Protein AF-A0A954GFJ7-F1 (afdb_monomer_lite)

pLDDT: mean 75.76, std 15.06, range [42.12, 97.56]

Sequence (151 aa):
MTNFLDDDYDPGSGPQPGGSNKALMIGVFAGVGLLVCLLCCGGGIAFFYFGTSVLAEEIRNELKVNPVVQEKVGNIKELEIDWIKSGAADGEDDFVLRIFGDKASGYVTVESITDIDGNEEVVSGTLELDSGETFDLFPEEDSSELPVEPE

Structure (mmCIF, N/CA/C/O backbone):
data_AF-A0A954GFJ7-F1
#
_entry.id   AF-A0A954GFJ7-F1
#
loop_
_atom_site.group_PDB
_atom_site.id
_atom_site.type_symbol
_atom_site.label_atom_id
_atom_site.label_alt_id
_atom_site.label_comp_id
_atom_site.label_asym_id
_atom_site.label_entity_id
_atom_site.label_seq_id
_atom_site.pdbx_PDB_ins_code
_atom_site.Cartn_x
_atom_site.Cartn_y
_atom_site.Cartn_z
_atom_site.occupancy
_atom_site.B_iso_or_equiv
_atom_site.auth_seq_id
_atom_site.auth_comp_id
_atom_site.auth_asym_id
_atom_site.auth_atom_id
_atom_site.pdbx_PDB_model_num
ATOM 1 N N . MET A 1 1 ? 85.014 -30.160 -55.712 1.00 42.12 1 MET A N 1
ATOM 2 C CA . MET A 1 1 ? 84.600 -28.955 -54.965 1.00 42.12 1 MET A CA 1
ATOM 3 C C . MET A 1 1 ? 83.161 -28.681 -55.371 1.00 42.12 1 MET A C 1
ATOM 5 O O . MET A 1 1 ? 82.949 -28.194 -56.466 1.00 42.12 1 MET A O 1
ATOM 9 N N . THR A 1 2 ? 82.223 -29.458 -54.823 1.00 50.44 2 THR A N 1
ATOM 10 C CA . THR A 1 2 ? 81.435 -29.175 -53.599 1.00 50.44 2 THR A CA 1
ATOM 11 C C . THR A 1 2 ? 80.482 -28.008 -53.794 1.00 50.44 2 THR A C 1
ATOM 13 O O . THR A 1 2 ? 80.952 -26.891 -53.971 1.00 50.44 2 THR A O 1
ATOM 16 N N . ASN A 1 3 ? 79.190 -28.348 -53.791 1.00 44.47 3 ASN A N 1
ATOM 17 C CA . ASN A 1 3 ? 78.020 -27.676 -53.201 1.00 44.47 3 ASN A CA 1
ATOM 18 C C . ASN A 1 3 ? 76.819 -28.486 -53.752 1.00 44.47 3 ASN A C 1
ATOM 20 O O . ASN A 1 3 ? 76.526 -28.346 -54.933 1.00 44.47 3 ASN A O 1
ATOM 24 N N . PHE A 1 4 ? 76.186 -29.495 -53.137 1.00 56.00 4 PHE A N 1
ATOM 25 C CA . PHE A 1 4 ? 75.826 -29.847 -51.752 1.00 56.00 4 PHE A CA 1
ATOM 26 C C . PHE A 1 4 ? 75.260 -28.686 -50.936 1.00 56.00 4 PHE A C 1
ATOM 28 O O . PHE A 1 4 ? 75.933 -27.666 -50.811 1.00 56.00 4 PHE A O 1
ATOM 35 N N . LEU A 1 5 ? 74.083 -28.940 -50.348 1.00 54.59 5 LEU A N 1
ATOM 36 C CA . LEU A 1 5 ? 73.139 -28.055 -49.650 1.00 54.59 5 LEU A CA 1
ATOM 37 C C . LEU A 1 5 ? 72.122 -27.430 -50.626 1.00 54.59 5 LEU A C 1
ATOM 39 O O . LEU A 1 5 ? 72.481 -26.58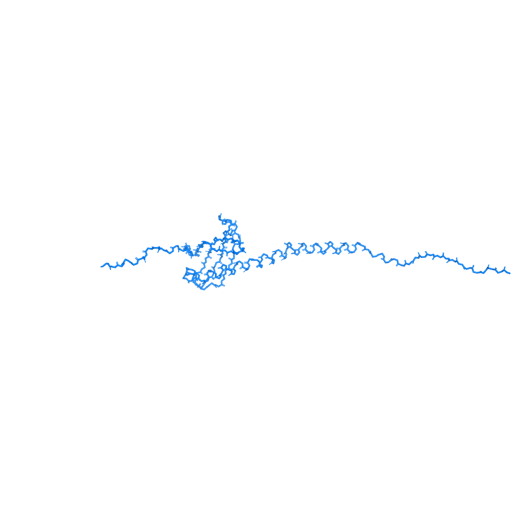9 -51.444 1.00 54.59 5 LEU A O 1
ATOM 43 N N . ASP A 1 6 ? 70.911 -27.980 -50.768 1.00 56.25 6 ASP A N 1
ATOM 44 C CA . ASP A 1 6 ? 69.813 -27.995 -49.777 1.00 56.25 6 ASP A CA 1
ATOM 45 C C . ASP A 1 6 ? 69.593 -26.604 -49.180 1.00 56.25 6 ASP A C 1
ATOM 47 O O . ASP A 1 6 ? 70.332 -26.211 -48.286 1.00 56.25 6 ASP A O 1
ATOM 51 N N . ASP A 1 7 ? 68.584 -25.881 -49.671 1.00 56.50 7 ASP A N 1
ATOM 52 C CA . ASP A 1 7 ? 67.837 -24.912 -48.861 1.00 56.50 7 ASP A CA 1
ATOM 53 C C . ASP A 1 7 ? 66.538 -24.528 -49.593 1.00 56.50 7 ASP A C 1
ATOM 55 O O . ASP A 1 7 ? 66.409 -23.471 -50.215 1.00 56.50 7 ASP A O 1
ATOM 59 N N . ASP A 1 8 ? 65.555 -25.433 -49.543 1.00 55.50 8 ASP A N 1
ATOM 60 C CA . ASP A 1 8 ? 64.143 -25.065 -49.661 1.00 55.50 8 ASP A CA 1
ATOM 61 C C . ASP A 1 8 ? 63.767 -24.246 -48.413 1.00 55.50 8 ASP A C 1
ATOM 63 O O . ASP A 1 8 ? 63.164 -24.736 -47.457 1.00 55.50 8 ASP A O 1
ATOM 67 N N . TYR A 1 9 ? 64.183 -22.981 -48.397 1.00 53.22 9 TYR A N 1
ATOM 68 C CA . TYR A 1 9 ? 63.762 -22.015 -47.395 1.00 53.22 9 TYR A CA 1
ATOM 69 C C . TYR A 1 9 ? 62.358 -21.517 -47.761 1.00 53.22 9 TYR A C 1
ATOM 71 O O . TYR A 1 9 ? 62.202 -20.589 -48.555 1.00 53.22 9 TYR A O 1
ATOM 79 N N . ASP A 1 10 ? 61.335 -22.160 -47.190 1.00 54.94 10 ASP A N 1
ATOM 80 C CA . ASP A 1 10 ? 59.951 -21.672 -47.131 1.00 54.94 10 ASP A CA 1
ATOM 81 C C . ASP A 1 10 ? 59.735 -20.919 -45.803 1.00 54.94 10 ASP A C 1
ATOM 83 O O . ASP A 1 10 ? 59.507 -21.541 -44.755 1.00 54.94 10 ASP A O 1
ATOM 87 N N . PRO A 1 11 ? 59.850 -19.576 -45.778 1.00 49.03 11 PRO A N 1
ATOM 88 C CA . PRO A 1 11 ? 59.585 -18.808 -44.580 1.00 49.03 11 PRO A CA 1
ATOM 89 C C . PRO A 1 11 ? 58.080 -18.637 -44.387 1.00 49.03 11 PRO A C 1
ATOM 91 O O . PRO A 1 11 ? 57.489 -17.618 -44.735 1.00 49.03 11 PRO A O 1
ATOM 94 N N . GLY A 1 12 ? 57.499 -19.591 -43.673 1.00 52.19 12 GLY A N 1
ATOM 95 C CA . GLY A 1 12 ? 56.445 -19.274 -42.725 1.00 52.19 12 GLY A CA 1
ATOM 96 C C . GLY A 1 12 ? 55.026 -19.506 -43.220 1.00 52.19 12 GLY A C 1
ATOM 97 O O . GLY A 1 12 ? 54.356 -18.625 -43.751 1.00 52.19 12 GLY A O 1
ATOM 98 N N . SER A 1 13 ? 54.482 -20.636 -42.789 1.00 52.75 13 SER A N 1
ATOM 99 C CA . SER A 1 13 ? 53.073 -20.725 -42.422 1.00 52.75 13 SER A CA 1
ATOM 100 C C . SER A 1 13 ? 52.961 -21.263 -40.996 1.00 52.75 13 SER A C 1
ATOM 102 O O . SER A 1 13 ? 52.616 -22.413 -40.740 1.00 52.75 13 SER A O 1
ATOM 104 N N . GLY A 1 14 ? 53.281 -20.405 -40.023 1.00 50.12 14 GLY A N 1
ATOM 105 C CA . GLY A 1 14 ? 52.838 -20.642 -38.651 1.00 50.12 14 GLY A CA 1
ATOM 106 C C . GLY A 1 14 ? 51.303 -20.703 -38.624 1.00 50.12 14 GLY A C 1
ATOM 107 O O . GLY A 1 14 ? 50.662 -19.918 -39.330 1.00 50.12 14 GLY A O 1
ATOM 108 N N . PRO A 1 15 ? 50.684 -21.606 -37.845 1.00 47.75 15 PRO A N 1
ATOM 109 C CA . PRO A 1 15 ? 49.236 -21.643 -37.731 1.00 47.75 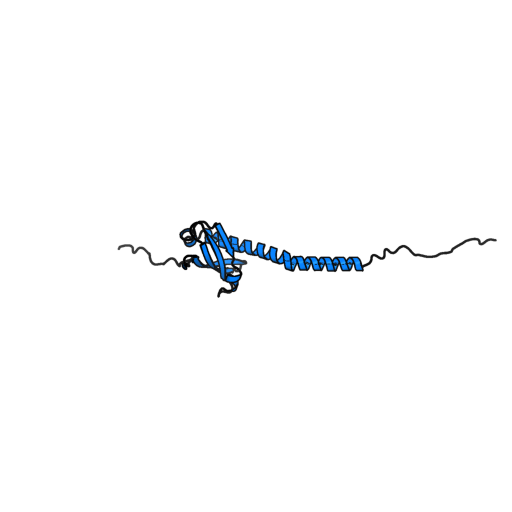15 PRO A CA 1
ATOM 110 C C . PRO A 1 15 ? 48.776 -20.351 -37.055 1.00 47.75 15 PRO A C 1
ATOM 112 O O . PRO A 1 15 ? 48.936 -20.178 -35.850 1.00 47.75 15 PRO A O 1
ATOM 115 N N . GLN A 1 16 ? 48.212 -19.421 -37.824 1.00 54.88 16 GLN A N 1
ATOM 116 C CA . GLN A 1 16 ? 47.405 -18.357 -37.241 1.00 54.88 16 GLN A CA 1
ATOM 117 C C . GLN A 1 16 ? 46.085 -19.004 -36.811 1.00 54.88 16 GLN A C 1
ATOM 119 O O . GLN A 1 16 ? 45.356 -19.498 -37.678 1.00 54.88 16 GLN A O 1
ATOM 124 N N . PRO A 1 17 ? 45.745 -19.049 -35.507 1.00 47.66 17 PRO A N 1
ATOM 125 C CA . PRO A 1 17 ? 44.421 -19.468 -35.096 1.00 47.66 17 PRO A CA 1
ATOM 126 C C . PRO A 1 17 ? 43.459 -18.365 -35.536 1.00 47.66 17 PRO A C 1
ATOM 128 O O . PRO A 1 17 ? 43.261 -17.367 -34.848 1.00 47.66 17 PRO A O 1
ATOM 131 N N . GLY A 1 18 ? 42.892 -18.526 -36.731 1.00 51.88 18 GLY A N 1
ATOM 132 C CA . GLY A 1 18 ? 41.800 -17.709 -37.240 1.00 51.88 18 GLY A CA 1
ATOM 133 C C . GLY A 1 18 ? 40.541 -17.992 -36.432 1.00 51.88 18 GLY A C 1
ATOM 134 O O . GLY A 1 18 ? 39.636 -18.682 -36.897 1.00 51.88 18 GLY A O 1
ATOM 135 N N . GLY A 1 19 ? 40.506 -17.505 -35.191 1.00 52.72 19 GLY A N 1
ATOM 136 C CA . GLY A 1 19 ? 39.323 -17.522 -34.349 1.00 52.72 19 GLY A CA 1
ATOM 137 C C . GLY A 1 19 ? 38.230 -16.729 -35.046 1.00 52.72 19 GLY A C 1
ATOM 138 O O . GLY A 1 19 ? 38.346 -15.524 -35.244 1.00 52.72 19 GLY A O 1
ATOM 139 N N . SER A 1 20 ? 37.188 -17.430 -35.483 1.00 59.81 20 SER A N 1
ATOM 140 C CA . SER A 1 20 ? 36.057 -16.848 -36.192 1.00 59.81 20 SER A CA 1
ATOM 141 C C . SER A 1 20 ? 35.378 -15.789 -35.321 1.00 59.81 20 SER A C 1
ATOM 143 O O . SER A 1 20 ? 34.576 -16.108 -34.443 1.00 59.81 20 SER A O 1
ATOM 145 N N . ASN A 1 21 ? 35.646 -14.514 -35.616 1.00 62.41 21 ASN A N 1
ATOM 146 C CA . ASN A 1 21 ? 34.991 -13.352 -35.001 1.00 62.41 21 ASN A CA 1
ATOM 147 C C . ASN A 1 21 ? 33.454 -13.419 -35.096 1.00 62.41 21 ASN A C 1
ATOM 149 O O . ASN A 1 21 ? 32.756 -12.719 -34.372 1.00 62.41 21 ASN A O 1
ATOM 153 N N . LYS A 1 22 ? 32.906 -14.288 -35.959 1.00 59.44 22 LYS A N 1
ATOM 154 C CA . LYS A 1 22 ? 31.466 -14.541 -36.084 1.00 59.44 22 LYS A CA 1
ATOM 155 C C . LYS A 1 22 ? 30.887 -15.242 -34.852 1.00 59.44 22 LYS A C 1
ATOM 157 O O . LYS A 1 22 ? 29.775 -14.916 -34.463 1.00 59.44 22 LYS A O 1
ATOM 162 N N . ALA A 1 23 ? 31.629 -16.148 -34.212 1.00 62.84 23 ALA A N 1
ATOM 163 C CA . ALA A 1 23 ? 31.178 -16.817 -32.987 1.00 62.84 23 ALA A CA 1
ATOM 164 C C . ALA A 1 23 ? 31.163 -15.854 -31.789 1.00 62.84 23 ALA A C 1
ATOM 166 O O . ALA A 1 23 ? 30.215 -15.857 -31.008 1.00 62.84 23 ALA A O 1
ATOM 167 N N . LEU A 1 24 ? 32.168 -14.974 -31.705 1.00 67.50 24 LEU A N 1
ATOM 168 C CA . LEU A 1 24 ? 32.218 -13.899 -30.713 1.00 67.50 24 LEU A CA 1
ATOM 169 C C . LEU A 1 24 ? 31.053 -12.915 -30.912 1.00 67.50 24 LEU A C 1
ATOM 171 O O . LEU A 1 24 ? 30.346 -12.603 -29.962 1.00 67.50 24 LEU A O 1
ATOM 175 N N . MET A 1 25 ? 30.800 -12.482 -32.152 1.00 63.84 25 MET A N 1
ATOM 176 C CA . MET A 1 25 ? 29.698 -11.565 -32.468 1.00 63.84 25 MET A CA 1
ATOM 177 C C . MET A 1 25 ? 28.320 -12.187 -32.193 1.00 63.84 25 MET A C 1
ATOM 179 O O . MET A 1 25 ? 27.473 -11.524 -31.605 1.00 63.84 25 MET A O 1
ATOM 183 N N . ILE A 1 26 ? 28.092 -13.461 -32.540 1.00 73.69 26 ILE A N 1
ATOM 184 C CA . ILE A 1 26 ? 26.838 -14.167 -32.212 1.00 73.69 26 ILE A CA 1
ATOM 185 C C . ILE A 1 26 ? 26.654 -14.270 -30.693 1.00 73.69 26 ILE A C 1
ATOM 187 O O . ILE A 1 26 ? 25.554 -14.030 -30.202 1.00 73.69 26 ILE A O 1
ATOM 191 N N . GLY A 1 27 ? 27.724 -14.558 -29.945 1.00 74.56 27 GLY A N 1
ATOM 192 C CA . GLY A 1 27 ? 27.696 -14.561 -28.482 1.00 74.56 27 GLY A CA 1
ATOM 193 C C . GLY A 1 27 ? 27.343 -13.194 -27.890 1.00 74.56 27 GLY A C 1
ATOM 194 O O . GLY A 1 27 ? 26.557 -13.126 -26.950 1.00 74.56 27 GLY A O 1
ATOM 195 N N . VAL A 1 28 ? 27.850 -12.103 -28.473 1.00 77.62 28 VAL A N 1
ATOM 196 C CA . VAL A 1 28 ? 27.529 -10.733 -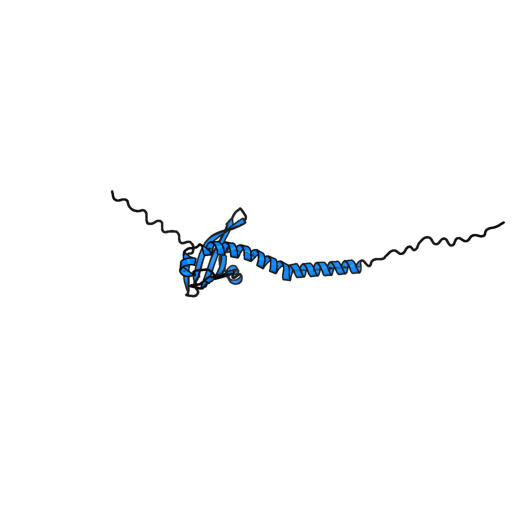28.040 1.00 77.62 28 VAL A CA 1
ATOM 197 C C . VAL A 1 28 ? 26.079 -10.369 -28.359 1.00 77.62 28 VAL A C 1
ATOM 199 O O . VAL A 1 28 ? 25.388 -9.879 -27.476 1.00 77.62 28 VAL A O 1
ATOM 202 N N . PHE A 1 29 ? 25.567 -10.645 -29.563 1.00 75.00 29 PHE A N 1
ATOM 203 C CA . PHE A 1 29 ? 24.165 -10.348 -29.893 1.00 75.00 29 PHE A CA 1
ATOM 204 C C . PHE A 1 29 ? 23.175 -11.219 -29.111 1.00 75.00 29 PHE A C 1
ATOM 206 O O . PHE A 1 29 ? 22.141 -10.716 -28.679 1.00 75.00 29 PHE A O 1
ATOM 213 N N . ALA A 1 30 ? 23.496 -12.493 -28.875 1.00 77.25 30 ALA A N 1
ATOM 214 C CA . ALA A 1 30 ? 22.698 -13.359 -28.012 1.00 77.25 30 ALA A CA 1
ATOM 215 C C . ALA A 1 30 ? 22.756 -12.900 -26.546 1.00 77.25 30 ALA A C 1
ATOM 217 O O . ALA A 1 30 ? 21.729 -12.875 -25.876 1.00 77.25 30 ALA A O 1
ATOM 218 N N . GLY A 1 31 ? 23.929 -12.481 -26.063 1.00 77.56 31 GLY A N 1
ATOM 219 C CA . GLY A 1 31 ? 24.111 -11.952 -24.713 1.00 77.56 31 GLY A CA 1
ATOM 220 C C . GLY A 1 31 ? 23.386 -10.625 -24.494 1.00 77.56 31 GLY A C 1
ATOM 221 O O . GLY A 1 31 ? 22.679 -10.478 -23.505 1.00 77.56 31 GLY A O 1
ATOM 222 N N . VAL A 1 32 ? 23.489 -9.683 -25.434 1.00 79.31 32 VAL A N 1
ATOM 223 C CA . VAL A 1 32 ? 22.775 -8.397 -25.387 1.00 79.31 32 VAL A CA 1
ATOM 224 C C . VAL A 1 32 ? 21.273 -8.606 -25.565 1.00 79.31 32 VAL A C 1
ATOM 226 O O . VAL A 1 32 ? 20.496 -8.007 -24.834 1.00 79.31 32 VAL A O 1
ATOM 229 N N . GLY A 1 33 ? 20.844 -9.491 -26.467 1.00 77.56 33 GLY A N 1
ATOM 230 C CA . GLY A 1 33 ? 19.432 -9.841 -26.631 1.00 77.56 33 GLY A CA 1
ATOM 231 C C . GLY A 1 33 ? 18.838 -10.478 -25.374 1.00 77.56 33 GLY A C 1
ATOM 232 O O . GLY A 1 33 ? 17.745 -10.102 -24.957 1.00 77.56 33 GLY A O 1
ATOM 233 N N . LEU A 1 34 ? 19.583 -11.375 -24.719 1.00 74.00 34 LEU A N 1
ATOM 234 C CA . LEU A 1 34 ? 19.209 -11.958 -23.431 1.00 74.00 34 LEU A CA 1
ATOM 235 C C . LEU A 1 34 ? 19.177 -10.897 -22.328 1.00 74.00 34 LEU A C 1
ATOM 237 O O . LEU A 1 34 ? 18.246 -10.900 -21.535 1.00 74.00 34 LEU A O 1
ATOM 241 N N . LEU A 1 35 ? 20.147 -9.980 -22.292 1.00 72.44 35 LEU A N 1
ATOM 242 C CA . LEU A 1 35 ? 20.200 -8.891 -21.317 1.00 72.44 35 LEU A CA 1
ATOM 243 C C . LEU A 1 35 ? 19.036 -7.909 -21.502 1.00 72.44 35 LEU A C 1
ATOM 245 O O . LEU A 1 35 ? 18.451 -7.488 -20.516 1.00 72.44 35 LEU A O 1
ATOM 249 N N . VAL A 1 36 ? 18.659 -7.586 -22.743 1.00 74.38 36 VAL A N 1
ATOM 250 C CA . VAL A 1 36 ? 17.504 -6.731 -23.061 1.00 74.38 36 VAL A CA 1
ATOM 251 C C . VAL A 1 36 ? 16.191 -7.452 -22.764 1.00 74.38 36 VAL A C 1
ATOM 253 O O . VAL A 1 36 ? 15.297 -6.838 -22.197 1.00 74.38 36 VAL A O 1
ATOM 256 N N . CYS A 1 37 ? 16.066 -8.749 -23.063 1.00 74.75 37 CYS A N 1
ATOM 257 C CA . CYS A 1 37 ? 14.910 -9.548 -22.642 1.00 74.75 37 CYS A CA 1
ATOM 258 C C . CYS A 1 37 ? 14.817 -9.656 -21.119 1.00 74.75 37 CYS A C 1
ATOM 260 O O . CYS A 1 37 ? 13.731 -9.523 -20.570 1.00 74.75 37 CYS A O 1
ATOM 262 N N . LEU A 1 38 ? 15.939 -9.851 -20.423 1.00 71.56 38 LEU A N 1
ATOM 263 C CA . LEU A 1 38 ? 15.971 -9.801 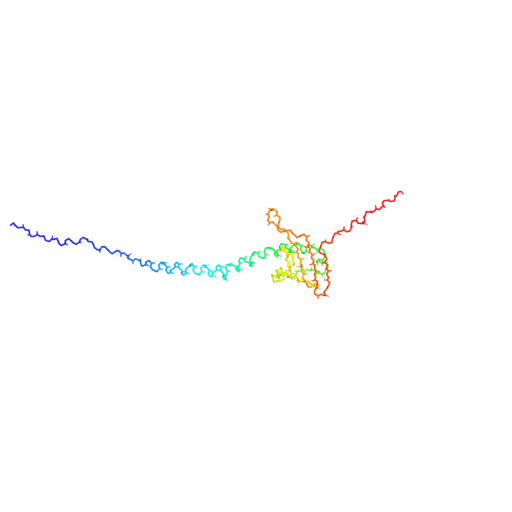-18.968 1.00 71.56 38 LEU A CA 1
ATOM 264 C C . LEU A 1 38 ? 15.542 -8.417 -18.509 1.00 71.56 38 LEU A C 1
ATOM 266 O O . LEU A 1 38 ? 14.568 -8.338 -17.793 1.00 71.56 38 LEU A O 1
ATOM 270 N N . LEU A 1 39 ? 16.145 -7.326 -18.968 1.00 72.88 39 LEU A N 1
ATOM 271 C CA . LEU A 1 39 ? 15.788 -5.975 -18.533 1.00 72.88 39 LEU A CA 1
ATOM 272 C C . LEU A 1 39 ? 14.321 -5.612 -18.836 1.00 72.88 39 LEU A C 1
ATOM 274 O O . LEU A 1 39 ? 13.656 -5.022 -17.993 1.00 72.88 39 LEU A O 1
ATOM 278 N N . CYS A 1 40 ? 13.797 -6.007 -19.996 1.00 72.31 40 CYS A N 1
ATOM 279 C CA . CYS A 1 40 ? 12.448 -5.669 -20.448 1.00 72.31 40 CYS A CA 1
ATOM 280 C C . CYS A 1 40 ? 11.362 -6.594 -19.873 1.00 72.31 40 CYS A C 1
ATOM 282 O O . CYS A 1 40 ? 10.243 -6.145 -19.651 1.00 72.31 40 CYS A O 1
ATOM 284 N N . CYS A 1 41 ? 11.671 -7.866 -19.600 1.00 74.75 41 CYS A N 1
ATOM 285 C CA . CYS A 1 41 ? 10.670 -8.861 -19.202 1.00 74.75 41 CYS A CA 1
ATOM 286 C C . CYS A 1 41 ? 10.884 -9.460 -17.803 1.00 74.75 41 CYS A C 1
ATOM 288 O O . CYS A 1 41 ? 10.006 -10.166 -17.324 1.00 74.75 41 CYS A O 1
ATOM 290 N N . GLY A 1 42 ? 12.015 -9.215 -17.136 1.00 65.69 42 GLY A N 1
ATOM 291 C CA . GLY A 1 42 ? 12.310 -9.782 -15.810 1.00 65.69 42 GLY A CA 1
ATOM 292 C C . GLY A 1 42 ? 12.922 -8.791 -14.819 1.00 65.69 42 GLY A C 1
ATOM 293 O O . GLY A 1 42 ? 12.469 -8.686 -13.689 1.00 65.69 42 GLY A O 1
ATOM 294 N N . GLY A 1 43 ? 13.917 -8.027 -15.250 1.00 66.44 43 GLY A N 1
ATOM 295 C CA . GLY A 1 43 ? 14.609 -6.984 -14.512 1.00 66.44 43 GLY A CA 1
ATOM 296 C C . GLY A 1 43 ? 13.705 -5.797 -14.227 1.00 66.44 43 GLY A C 1
ATOM 297 O O . GLY A 1 43 ? 13.614 -5.417 -13.073 1.00 66.44 43 GLY A O 1
ATOM 298 N N . GLY A 1 44 ? 12.981 -5.271 -15.222 1.00 66.25 44 GLY A N 1
ATOM 299 C CA . GLY A 1 44 ? 12.017 -4.185 -15.014 1.00 66.25 44 GLY A CA 1
ATOM 300 C C . GLY A 1 44 ? 10.881 -4.582 -14.074 1.00 66.25 44 GLY A C 1
ATOM 301 O O . GLY A 1 44 ? 10.533 -3.819 -13.184 1.00 66.25 44 GLY A O 1
ATOM 302 N N . ILE A 1 45 ? 10.377 -5.815 -14.199 1.00 65.50 45 ILE A N 1
ATOM 303 C CA . ILE A 1 45 ? 9.359 -6.362 -13.295 1.00 65.50 45 ILE A CA 1
ATOM 304 C C . ILE A 1 45 ? 9.930 -6.489 -11.878 1.00 65.50 45 ILE A C 1
ATOM 306 O O . ILE A 1 45 ? 9.349 -5.955 -10.946 1.00 65.50 45 ILE A O 1
ATOM 310 N N . ALA A 1 46 ? 11.093 -7.119 -11.698 1.00 62.66 46 ALA A N 1
ATOM 311 C CA . ALA A 1 46 ? 11.712 -7.255 -10.381 1.00 62.66 46 ALA A CA 1
ATOM 312 C C . ALA A 1 46 ? 12.048 -5.898 -9.737 1.00 62.66 46 ALA A C 1
ATOM 314 O O . ALA A 1 46 ? 11.838 -5.736 -8.541 1.00 62.66 46 ALA A O 1
ATOM 315 N N . PHE A 1 47 ? 12.519 -4.917 -10.516 1.00 63.56 47 PHE A N 1
ATOM 316 C CA . PHE A 1 47 ? 12.774 -3.558 -10.030 1.00 63.56 47 PHE A CA 1
ATOM 317 C C . PHE A 1 47 ? 11.485 -2.849 -9.625 1.00 63.56 47 PHE A C 1
ATOM 319 O O . PHE A 1 47 ? 11.465 -2.177 -8.602 1.00 63.56 47 PHE A O 1
ATOM 326 N N . PHE A 1 48 ? 10.411 -3.027 -10.395 1.00 63.75 48 PHE A N 1
ATOM 327 C CA . PHE A 1 48 ? 9.104 -2.470 -10.076 1.00 63.75 48 PHE A CA 1
ATOM 328 C C . PHE A 1 48 ? 8.535 -3.114 -8.807 1.00 63.75 48 PHE A C 1
ATOM 330 O O . PHE A 1 48 ? 8.192 -2.411 -7.869 1.00 63.75 48 PHE A O 1
ATOM 337 N N . TYR A 1 49 ? 8.538 -4.444 -8.693 1.00 64.00 49 TYR A N 1
ATOM 338 C CA . TYR A 1 49 ? 8.112 -5.137 -7.469 1.00 64.00 49 TYR A CA 1
ATOM 339 C C . TYR A 1 49 ? 8.968 -4.770 -6.247 1.00 64.00 49 TYR A C 1
ATOM 341 O O . TYR A 1 49 ? 8.437 -4.642 -5.149 1.00 64.00 49 TYR A O 1
ATOM 349 N N . PHE A 1 50 ? 10.278 -4.572 -6.419 1.00 64.50 50 PHE A N 1
ATOM 350 C CA . PHE A 1 50 ? 11.154 -4.180 -5.315 1.00 64.50 50 PHE A CA 1
ATOM 351 C C . PHE A 1 50 ? 10.959 -2.711 -4.914 1.00 64.50 50 PHE A C 1
ATOM 353 O O . PHE A 1 50 ? 10.815 -2.420 -3.732 1.00 64.50 50 PHE A O 1
ATOM 360 N N . GLY A 1 51 ? 10.887 -1.789 -5.877 1.00 62.12 51 GLY A N 1
ATOM 361 C CA . GLY A 1 51 ? 10.667 -0.364 -5.605 1.00 62.12 51 GLY A CA 1
ATOM 362 C C . GLY A 1 51 ? 9.318 -0.105 -4.937 1.00 62.12 51 GLY A C 1
ATOM 363 O O . GLY A 1 51 ? 9.235 0.610 -3.947 1.00 62.12 51 GLY A O 1
ATOM 364 N N . THR A 1 52 ? 8.276 -0.785 -5.409 1.00 64.94 52 THR A N 1
ATOM 365 C CA . THR A 1 52 ? 6.919 -0.655 -4.862 1.00 64.94 52 THR A CA 1
ATOM 366 C C . THR A 1 52 ? 6.765 -1.248 -3.465 1.00 64.94 52 THR A C 1
ATOM 368 O O . THR A 1 52 ? 5.956 -0.757 -2.683 1.00 64.94 52 THR A O 1
ATOM 371 N N . SER A 1 53 ? 7.554 -2.270 -3.116 1.00 66.75 53 SER A N 1
ATOM 372 C CA . SER A 1 53 ? 7.538 -2.833 -1.762 1.00 66.75 53 SER A CA 1
ATOM 373 C C . SER A 1 53 ? 8.071 -1.876 -0.694 1.00 66.75 53 SER A C 1
ATOM 375 O O . SER A 1 53 ? 7.614 -1.952 0.441 1.00 66.75 53 SER A O 1
ATOM 377 N N . VAL A 1 54 ? 8.973 -0.956 -1.057 1.00 69.94 54 VAL A N 1
ATOM 378 C CA . VAL A 1 54 ? 9.515 0.050 -0.128 1.00 69.94 54 VAL A CA 1
ATOM 379 C C . VAL A 1 54 ? 8.450 1.101 0.197 1.00 69.94 54 VAL A C 1
ATOM 381 O O . VAL A 1 54 ? 8.109 1.276 1.363 1.00 69.94 54 VAL A O 1
ATOM 384 N N . LEU A 1 55 ? 7.831 1.685 -0.833 1.00 70.81 55 LEU A N 1
ATOM 385 C CA . LEU A 1 55 ? 6.738 2.658 -0.706 1.00 70.81 55 LEU A CA 1
ATOM 386 C C . LEU A 1 55 ? 5.538 2.084 0.062 1.00 70.81 55 LEU A C 1
ATOM 388 O O . LEU A 1 55 ? 5.018 2.679 1.005 1.00 70.81 55 LEU A O 1
ATOM 392 N N . ALA A 1 56 ? 5.134 0.856 -0.280 1.00 71.69 56 ALA A N 1
ATOM 393 C CA . ALA A 1 56 ? 4.037 0.181 0.406 1.00 71.69 56 ALA A CA 1
ATOM 394 C C . ALA A 1 56 ? 4.333 -0.079 1.892 1.00 71.69 56 ALA A C 1
ATOM 396 O O . ALA A 1 56 ? 3.400 -0.177 2.689 1.00 71.69 56 ALA A O 1
ATOM 397 N N . GLU A 1 57 ? 5.599 -0.245 2.280 1.00 79.38 57 GLU A N 1
ATOM 398 C CA . GLU A 1 57 ? 5.980 -0.480 3.671 1.00 79.38 57 GLU A CA 1
ATOM 399 C C . GLU A 1 57 ? 5.993 0.812 4.496 1.00 79.38 57 GLU A C 1
ATOM 401 O O . GLU A 1 57 ? 5.539 0.795 5.642 1.00 79.38 57 GLU A O 1
ATOM 406 N N . GLU A 1 58 ? 6.422 1.928 3.909 1.00 77.50 58 GLU A N 1
ATOM 407 C CA . GLU A 1 58 ? 6.369 3.258 4.528 1.00 77.50 58 GLU A CA 1
ATOM 408 C C . GLU A 1 58 ? 4.921 3.677 4.799 1.00 77.50 58 GLU A C 1
ATOM 410 O O . GLU A 1 58 ? 4.541 3.838 5.964 1.00 77.50 58 GLU A O 1
ATOM 415 N N . ILE A 1 59 ? 4.075 3.665 3.762 1.00 81.00 59 ILE A N 1
ATOM 416 C CA . ILE A 1 59 ? 2.637 3.949 3.886 1.00 81.00 59 ILE A CA 1
ATOM 417 C C . ILE A 1 59 ? 1.987 2.992 4.892 1.00 81.00 59 ILE A C 1
ATOM 419 O O . ILE A 1 59 ? 1.198 3.393 5.747 1.00 81.00 59 ILE A O 1
ATOM 423 N N . ARG A 1 60 ? 2.335 1.698 4.862 1.00 83.25 60 ARG A N 1
ATOM 424 C CA . ARG A 1 60 ? 1.814 0.728 5.838 1.00 83.25 60 ARG A CA 1
ATOM 425 C C . ARG A 1 60 ? 2.177 1.103 7.270 1.00 83.25 60 ARG A C 1
ATOM 427 O O . ARG A 1 60 ? 1.356 0.893 8.163 1.00 83.25 60 ARG A O 1
ATOM 434 N N . ASN A 1 61 ? 3.406 1.539 7.523 1.00 85.38 61 ASN A N 1
ATOM 435 C CA . ASN A 1 61 ? 3.853 1.867 8.872 1.00 85.38 61 ASN A CA 1
ATOM 436 C C . ASN A 1 61 ? 3.124 3.094 9.417 1.00 85.38 61 ASN A C 1
ATOM 438 O O . ASN A 1 61 ? 2.728 3.077 10.582 1.00 85.38 61 ASN A O 1
ATOM 442 N N . GLU A 1 62 ? 2.855 4.075 8.563 1.00 84.38 62 GLU A N 1
ATOM 443 C CA . GLU A 1 62 ? 2.040 5.237 8.902 1.00 84.38 62 GLU A CA 1
ATOM 444 C C . GLU A 1 62 ? 0.571 4.858 9.161 1.00 84.38 62 GLU A C 1
ATOM 446 O O . GLU A 1 62 ? 0.021 5.140 10.229 1.00 84.38 62 GLU A O 1
ATOM 451 N N . LEU A 1 63 ? -0.049 4.087 8.261 1.00 86.81 63 LEU A N 1
ATOM 452 C CA . LEU A 1 63 ? -1.437 3.637 8.422 1.00 86.81 63 LEU A CA 1
ATOM 453 C C . LEU A 1 63 ? -1.642 2.739 9.652 1.00 86.81 63 LEU A C 1
ATOM 455 O O . LEU A 1 63 ? -2.707 2.763 10.262 1.00 86.81 63 LEU A O 1
ATOM 459 N N . LYS A 1 64 ? -0.644 1.942 10.056 1.00 87.31 64 LYS A N 1
ATOM 460 C CA . LYS A 1 64 ? -0.735 1.083 11.253 1.00 87.31 64 LYS A CA 1
ATOM 461 C C . LYS A 1 64 ? -0.905 1.876 12.544 1.00 87.31 64 LYS A C 1
ATOM 463 O O . LYS A 1 64 ? -1.529 1.370 13.479 1.00 87.31 64 LYS A O 1
ATOM 468 N N . VAL A 1 65 ? -0.297 3.056 12.636 1.00 88.38 65 VAL A N 1
ATOM 469 C CA . VAL A 1 65 ? -0.365 3.903 13.836 1.00 88.38 65 VAL A CA 1
ATOM 470 C C . VAL A 1 65 ? -1.483 4.938 13.751 1.00 88.38 65 VAL A C 1
ATOM 472 O O . VAL A 1 65 ? -1.810 5.548 14.765 1.00 88.38 65 VAL A O 1
ATOM 475 N N . ASN A 1 66 ? -2.108 5.087 12.581 1.00 89.25 66 ASN A N 1
ATOM 476 C CA . ASN A 1 66 ? -3.221 5.999 12.384 1.00 89.25 66 ASN A CA 1
ATOM 477 C C . ASN A 1 66 ? -4.461 5.562 13.209 1.00 89.25 66 ASN A C 1
ATOM 479 O O . ASN A 1 66 ? -4.916 4.414 13.091 1.00 89.25 66 ASN A O 1
ATOM 483 N N . PRO A 1 67 ? -5.035 6.456 14.037 1.00 90.81 67 PRO A N 1
ATOM 484 C CA . PRO A 1 67 ? -6.139 6.116 14.935 1.00 90.81 67 PRO A CA 1
ATOM 485 C C . PRO A 1 67 ? -7.416 5.713 14.187 1.00 90.81 67 PRO A C 1
ATOM 487 O O . PRO A 1 67 ? -8.096 4.775 14.610 1.00 90.81 67 PRO A O 1
ATOM 490 N N . VAL A 1 68 ? -7.712 6.348 13.049 1.00 93.00 68 VAL A N 1
ATOM 491 C CA . VAL A 1 68 ? -8.894 6.044 12.226 1.00 93.00 68 VAL A CA 1
ATOM 492 C C . VAL A 1 68 ? -8.783 4.635 11.648 1.00 93.00 68 VAL A C 1
ATOM 494 O O . VAL A 1 68 ? -9.729 3.846 11.725 1.00 93.00 68 VAL A O 1
ATOM 497 N N . VAL A 1 69 ? -7.602 4.259 11.153 1.00 92.94 69 VAL A N 1
ATOM 498 C CA . VAL A 1 69 ? -7.353 2.906 10.634 1.00 92.94 69 VAL A CA 1
ATOM 499 C C . VAL A 1 69 ? -7.477 1.859 11.744 1.00 92.94 69 VAL A C 1
ATOM 501 O O . VAL A 1 69 ? -8.168 0.852 11.569 1.00 92.94 69 VAL A O 1
ATOM 504 N N . GLN A 1 70 ? -6.888 2.085 12.921 1.00 94.06 70 GLN A N 1
ATOM 505 C CA . GLN A 1 70 ? -7.017 1.146 14.045 1.00 94.06 70 GLN A CA 1
ATOM 506 C C . GLN A 1 70 ? -8.469 0.981 14.514 1.00 94.06 70 GLN A C 1
ATOM 508 O O . GLN A 1 70 ? -8.912 -0.131 14.851 1.00 94.06 70 GLN A O 1
ATOM 513 N N . GLU A 1 71 ? -9.232 2.073 14.531 1.00 94.56 71 GLU A N 1
ATOM 514 C CA . GLU A 1 71 ? -10.632 2.054 14.929 1.00 94.56 71 GLU A CA 1
ATOM 515 C C . GLU A 1 71 ? -11.479 1.271 13.919 1.00 94.56 71 GLU A C 1
ATOM 517 O O . GLU A 1 71 ? -12.159 0.314 14.314 1.00 94.56 71 GLU A O 1
ATOM 522 N N . LYS A 1 72 ? -11.403 1.639 12.633 1.00 96.19 72 LYS A N 1
ATOM 523 C CA . LYS A 1 72 ? -12.305 1.155 11.577 1.00 96.19 72 LYS A CA 1
ATOM 524 C C . LYS A 1 72 ? -11.858 -0.160 10.944 1.00 96.19 72 LYS A C 1
ATOM 526 O O . LYS A 1 72 ? -12.676 -1.053 10.742 1.00 96.19 72 LYS A O 1
ATOM 531 N N . VAL A 1 73 ? -10.566 -0.312 10.671 1.00 95.69 73 VAL A N 1
ATOM 532 C CA . VAL A 1 73 ? -9.989 -1.463 9.953 1.00 95.69 73 VAL A CA 1
ATOM 533 C C . VAL A 1 73 ? -9.414 -2.501 10.924 1.00 95.69 73 VAL A C 1
ATOM 535 O O . VAL A 1 73 ? -9.545 -3.708 10.702 1.00 95.69 73 VAL A O 1
ATOM 538 N N . GLY A 1 74 ? -8.856 -2.061 12.056 1.00 94.56 74 GLY A N 1
ATOM 539 C CA . GLY A 1 74 ? -8.195 -2.934 13.032 1.00 94.56 74 GLY A CA 1
ATOM 540 C C . GLY A 1 74 ? -6.755 -3.261 12.630 1.00 94.56 74 GLY A C 1
ATOM 541 O O . GLY A 1 74 ? -6.091 -2.442 11.999 1.00 94.56 74 GLY A O 1
ATOM 542 N N . ASN A 1 75 ? -6.249 -4.449 12.989 1.00 93.62 75 ASN A N 1
ATOM 543 C CA . ASN A 1 75 ? -4.902 -4.832 12.559 1.00 93.62 75 ASN A CA 1
ATOM 544 C C . ASN A 1 75 ? -4.895 -5.087 11.050 1.00 93.62 75 ASN A C 1
ATOM 546 O O . ASN A 1 75 ? -5.683 -5.893 10.550 1.00 93.62 75 ASN A O 1
ATOM 550 N N . ILE A 1 76 ? -3.977 -4.430 10.346 1.00 93.44 76 ILE A N 1
ATOM 551 C CA . ILE A 1 76 ? -3.783 -4.605 8.907 1.00 93.44 76 ILE A CA 1
ATOM 552 C C . ILE A 1 76 ? -3.130 -5.967 8.653 1.00 93.44 76 ILE A C 1
ATOM 554 O O . ILE A 1 76 ? -1.997 -6.204 9.077 1.00 93.44 76 ILE A O 1
ATOM 558 N N . LYS A 1 77 ? -3.824 -6.848 7.930 1.00 92.75 77 LYS A N 1
ATOM 559 C CA . LYS A 1 77 ? -3.297 -8.143 7.468 1.00 92.75 77 LYS A CA 1
ATOM 560 C C . LYS A 1 77 ? -2.533 -7.993 6.169 1.00 92.75 77 LYS A C 1
ATOM 562 O O . LYS A 1 77 ? -1.442 -8.530 6.020 1.00 92.75 77 LYS A O 1
ATOM 567 N N . GLU A 1 78 ? -3.107 -7.232 5.251 1.00 90.44 78 GLU A N 1
ATOM 568 C CA . GLU A 1 78 ? -2.624 -7.090 3.889 1.00 90.44 78 GLU A CA 1
ATOM 569 C C . GLU A 1 78 ? -2.896 -5.666 3.402 1.00 90.44 78 GLU A C 1
ATOM 571 O O . GLU A 1 78 ? -3.853 -5.016 3.826 1.00 90.44 78 GLU A O 1
ATOM 576 N N . LEU A 1 79 ? -1.972 -5.166 2.589 1.00 89.31 79 LEU A N 1
ATOM 577 C CA . LEU A 1 79 ? -2.007 -3.831 2.006 1.00 89.31 79 LEU A CA 1
ATOM 578 C C . LEU A 1 79 ? -1.333 -3.955 0.647 1.00 89.31 79 LEU A C 1
ATOM 580 O O . LEU A 1 79 ? -0.185 -4.403 0.583 1.00 89.31 79 LEU A O 1
ATOM 584 N N . GLU A 1 80 ? -2.061 -3.601 -0.400 1.00 88.50 80 GLU A N 1
ATOM 585 C CA . GLU A 1 80 ? -1.635 -3.754 -1.786 1.00 88.50 80 GLU A CA 1
ATOM 586 C C . GLU A 1 80 ? -1.892 -2.455 -2.534 1.00 88.50 80 GLU A C 1
ATOM 588 O O . GLU A 1 80 ? -2.975 -1.888 -2.427 1.00 88.50 80 GLU A O 1
ATOM 593 N N . ILE A 1 81 ? -0.923 -1.987 -3.314 1.00 86.50 81 ILE A N 1
ATOM 594 C CA . ILE A 1 81 ? -1.130 -0.817 -4.168 1.00 86.50 81 ILE A CA 1
ATOM 595 C C . ILE A 1 81 ? -1.929 -1.245 -5.400 1.00 86.50 81 ILE A C 1
ATOM 597 O O . ILE A 1 81 ? -1.544 -2.174 -6.115 1.00 86.50 81 ILE A O 1
ATOM 601 N N . ASP A 1 82 ? -3.026 -0.544 -5.666 1.00 89.25 82 ASP A N 1
ATOM 602 C CA . ASP A 1 82 ? -3.836 -0.714 -6.864 1.00 89.25 82 ASP A CA 1
ATOM 603 C C . ASP A 1 82 ? -3.358 0.267 -7.939 1.00 89.25 82 ASP A C 1
ATOM 605 O O . ASP A 1 82 ? -3.908 1.347 -8.116 1.00 89.25 82 ASP A O 1
ATOM 609 N N . TRP A 1 83 ? -2.320 -0.125 -8.682 1.00 83.50 83 TRP A N 1
ATOM 610 C CA . TRP A 1 83 ? -1.705 0.706 -9.729 1.00 83.50 83 TRP A CA 1
ATOM 611 C C . TRP A 1 83 ? -2.681 1.196 -10.797 1.00 83.50 83 TRP A C 1
ATOM 613 O O . TRP A 1 83 ? -2.466 2.248 -11.394 1.00 83.50 83 TRP A O 1
ATOM 623 N N . ILE A 1 84 ? -3.737 0.423 -11.063 1.00 85.88 84 ILE A N 1
ATOM 624 C CA . ILE A 1 84 ? -4.747 0.790 -12.054 1.00 85.88 84 ILE A CA 1
ATOM 625 C C . ILE A 1 84 ? -5.606 1.921 -11.498 1.00 85.88 84 ILE A C 1
ATOM 627 O O . ILE A 1 84 ? -5.876 2.878 -12.220 1.00 85.88 84 ILE A O 1
ATOM 631 N N . LYS A 1 85 ? -6.018 1.827 -10.229 1.00 87.75 85 LYS A N 1
ATOM 632 C CA . LYS A 1 85 ? -6.758 2.902 -9.568 1.00 87.75 85 LYS A CA 1
ATOM 633 C C . LYS A 1 85 ? -5.892 4.124 -9.282 1.00 87.75 85 LYS A C 1
ATOM 635 O O . LYS A 1 85 ? -6.380 5.215 -9.529 1.00 87.75 85 LYS A O 1
ATOM 640 N N . SER A 1 86 ? -4.639 3.964 -8.848 1.00 85.69 86 SER A N 1
ATOM 641 C CA . SER A 1 86 ? -3.714 5.092 -8.654 1.00 85.69 86 SER A CA 1
ATOM 642 C C . SER A 1 86 ? -3.520 5.870 -9.955 1.00 85.69 86 SER A C 1
ATOM 644 O O . SER A 1 86 ? -3.689 7.076 -9.985 1.00 85.69 86 SER A O 1
ATOM 646 N N . GLY A 1 87 ? -3.290 5.182 -11.081 1.00 82.88 87 GLY A N 1
ATOM 647 C CA . GLY A 1 87 ? -3.155 5.846 -12.385 1.00 82.88 87 GLY A CA 1
ATOM 648 C C . GLY A 1 87 ? -4.448 6.458 -12.945 1.00 82.88 87 GLY A C 1
ATOM 649 O O . GLY A 1 87 ? -4.406 7.100 -13.993 1.00 82.88 87 GLY A O 1
ATOM 650 N N . ALA A 1 88 ? -5.591 6.216 -12.299 1.00 86.12 88 ALA A N 1
ATOM 651 C CA . ALA A 1 88 ? -6.886 6.800 -12.634 1.00 86.12 88 ALA A CA 1
ATOM 652 C C . ALA A 1 88 ? -7.377 7.801 -11.574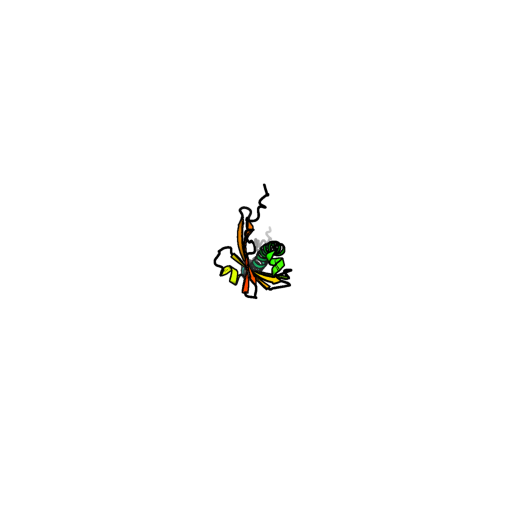 1.00 86.12 88 ALA A C 1
ATOM 654 O O . ALA A 1 88 ? -8.472 8.341 -11.740 1.00 86.12 88 ALA A O 1
ATOM 655 N N . ALA A 1 89 ? -6.613 8.002 -10.497 1.00 83.69 89 ALA A N 1
ATOM 656 C CA . ALA A 1 89 ? -6.886 9.024 -9.504 1.00 83.69 89 ALA A CA 1
ATOM 657 C C . ALA A 1 89 ? -6.662 10.414 -10.115 1.00 83.69 89 ALA A C 1
ATOM 659 O O . ALA A 1 89 ? -5.950 10.567 -11.111 1.00 83.69 89 ALA A O 1
ATOM 660 N N . ASP A 1 90 ? -7.336 11.416 -9.554 1.00 77.69 90 ASP A N 1
ATOM 661 C CA . ASP A 1 90 ? -7.316 12.770 -10.104 1.00 77.69 90 ASP A CA 1
ATOM 662 C C . ASP A 1 90 ? -5.994 13.506 -9.790 1.00 77.69 90 ASP A C 1
ATOM 664 O O . ASP A 1 90 ? -5.609 14.391 -10.559 1.00 77.69 90 ASP A O 1
ATOM 668 N N . GLY A 1 91 ? -5.293 13.150 -8.703 1.00 73.56 91 GLY A N 1
ATOM 669 C CA . GLY A 1 91 ? -3.974 13.682 -8.350 1.00 73.56 91 GLY A CA 1
ATOM 670 C C . GLY A 1 91 ? -2.816 12.922 -9.004 1.00 73.56 91 GLY A C 1
ATOM 671 O O . GLY A 1 91 ? -2.830 11.696 -9.096 1.00 73.56 91 GLY A O 1
ATOM 672 N N . GLU A 1 92 ? -1.788 13.653 -9.456 1.00 66.94 92 GLU A N 1
ATOM 673 C CA . GLU A 1 92 ? -0.585 13.061 -10.075 1.00 66.94 92 GLU A CA 1
ATOM 674 C C . GLU A 1 92 ? 0.225 12.195 -9.092 1.00 66.94 92 GLU A C 1
ATOM 676 O O . GLU A 1 92 ? 0.871 11.241 -9.528 1.00 66.94 92 GLU A O 1
ATOM 681 N N . ASP A 1 93 ? 0.123 12.483 -7.791 1.00 71.31 93 ASP A N 1
ATOM 682 C CA . ASP A 1 93 ? 0.832 11.794 -6.706 1.00 71.31 93 ASP A CA 1
ATOM 683 C C . ASP A 1 93 ? -0.125 11.035 -5.757 1.00 71.31 93 ASP A C 1
ATOM 685 O O . ASP A 1 93 ? 0.210 10.716 -4.611 1.00 71.31 93 ASP A O 1
ATOM 689 N N . ASP A 1 94 ? -1.334 10.727 -6.240 1.00 83.19 94 ASP A N 1
ATOM 690 C CA . ASP A 1 94 ? -2.322 9.957 -5.489 1.00 83.19 94 ASP A CA 1
ATOM 691 C C . ASP A 1 94 ? -2.048 8.452 -5.613 1.00 83.19 94 ASP A C 1
ATOM 693 O O . ASP A 1 94 ? -2.145 7.844 -6.688 1.00 83.19 94 ASP A O 1
ATOM 697 N N . PHE A 1 95 ? -1.795 7.799 -4.481 1.00 86.62 95 PHE A N 1
ATOM 698 C CA . PHE A 1 95 ? -1.715 6.346 -4.407 1.00 86.62 95 PHE A CA 1
ATOM 699 C C . PHE A 1 95 ? -2.997 5.765 -3.826 1.00 86.62 95 PHE A C 1
ATOM 701 O O . PHE A 1 95 ? -3.417 6.091 -2.718 1.00 86.62 95 PHE A O 1
ATOM 708 N N . VAL A 1 96 ? -3.593 4.823 -4.554 1.00 91.00 96 VAL A N 1
ATOM 709 C CA . VAL A 1 96 ? -4.737 4.044 -4.089 1.00 91.00 96 VAL A CA 1
ATOM 710 C C . VAL A 1 96 ? -4.257 2.669 -3.642 1.00 91.00 96 VAL A C 1
ATOM 712 O O . VAL A 1 96 ? -3.695 1.898 -4.419 1.00 91.00 96 VAL A O 1
ATOM 715 N N . LEU A 1 97 ? -4.502 2.333 -2.379 1.00 91.50 97 LEU A N 1
ATOM 716 C CA . LEU A 1 97 ? -4.130 1.067 -1.764 1.00 91.50 97 LEU A CA 1
ATOM 717 C C . LEU A 1 97 ? -5.374 0.304 -1.322 1.00 91.50 97 LEU A C 1
ATOM 719 O O . LEU A 1 97 ? -6.246 0.827 -0.634 1.00 91.50 97 LEU A O 1
ATOM 723 N N . ARG A 1 98 ? -5.444 -0.978 -1.661 1.00 94.56 98 ARG A N 1
ATOM 724 C CA . ARG A 1 98 ? -6.401 -1.912 -1.079 1.00 94.56 98 ARG A CA 1
ATOM 725 C C . ARG A 1 98 ? -5.908 -2.322 0.307 1.00 94.56 98 ARG A C 1
ATOM 727 O O . ARG A 1 98 ? -4.793 -2.822 0.443 1.00 94.56 98 ARG A O 1
ATOM 734 N N . ILE A 1 99 ? -6.749 -2.157 1.326 1.00 94.69 99 ILE A N 1
ATOM 735 C CA . ILE A 1 99 ? -6.441 -2.511 2.716 1.00 94.69 99 ILE A CA 1
ATOM 736 C C . ILE A 1 99 ? -7.355 -3.634 3.216 1.00 94.69 99 ILE A C 1
ATOM 738 O O . ILE A 1 99 ? -8.576 -3.573 3.056 1.00 94.69 99 ILE A O 1
ATOM 742 N N . PHE A 1 100 ? -6.766 -4.644 3.862 1.00 95.88 100 PHE A N 1
ATOM 743 C CA . PHE A 1 100 ? -7.491 -5.750 4.488 1.00 95.88 100 PHE A CA 1
ATOM 744 C C . PHE A 1 100 ? -7.155 -5.837 5.975 1.00 95.88 100 PHE A C 1
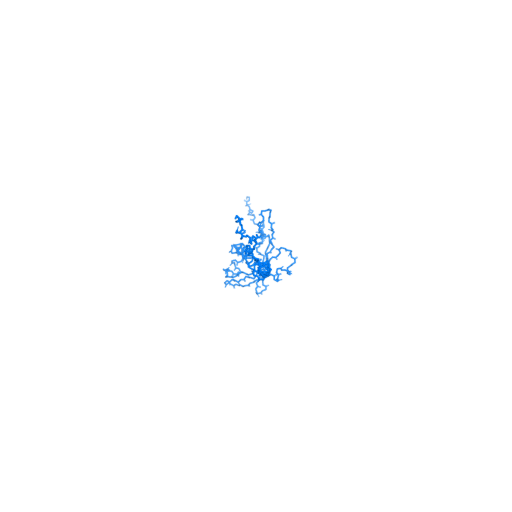ATOM 746 O O . PHE A 1 100 ? -6.017 -6.130 6.354 1.00 95.88 100 PHE A O 1
ATOM 753 N N . GLY A 1 101 ? -8.152 -5.600 6.823 1.00 94.81 101 GLY A N 1
ATOM 754 C CA . GLY A 1 101 ? -8.018 -5.639 8.274 1.00 94.81 101 GLY A CA 1
ATOM 755 C C . GLY A 1 101 ? -8.786 -6.765 8.954 1.00 94.81 101 GLY A C 1
ATOM 756 O O . GLY A 1 101 ? -9.496 -7.557 8.335 1.00 94.81 101 GLY A O 1
ATOM 757 N N . ASP A 1 102 ? -8.648 -6.826 10.277 1.00 95.75 102 ASP A N 1
ATOM 758 C CA . ASP A 1 102 ? -9.435 -7.720 11.132 1.00 95.75 102 ASP A CA 1
ATOM 759 C C . ASP A 1 102 ? -10.925 -7.358 11.186 1.00 95.75 102 ASP A C 1
ATOM 761 O O . ASP A 1 102 ? -11.759 -8.254 11.323 1.00 95.75 102 ASP A O 1
ATOM 765 N N . LYS A 1 103 ? -11.255 -6.062 11.126 1.00 96.25 103 LYS A N 1
ATOM 766 C CA . LYS A 1 103 ? -12.623 -5.553 11.312 1.00 96.25 103 LYS A CA 1
ATOM 767 C C . LYS A 1 103 ? -13.313 -5.247 9.988 1.00 96.25 103 LYS A C 1
ATOM 769 O O . LYS A 1 103 ? -14.490 -5.558 9.829 1.00 96.25 103 LYS A O 1
ATOM 774 N N . ALA A 1 104 ? -12.580 -4.637 9.061 1.00 96.62 104 ALA A N 1
ATOM 775 C CA . ALA A 1 104 ? -13.095 -4.193 7.775 1.00 96.62 104 ALA A CA 1
ATOM 776 C C . ALA A 1 104 ? -12.009 -4.261 6.697 1.00 96.62 104 ALA A C 1
ATOM 778 O O . ALA A 1 104 ? -10.823 -4.418 6.984 1.00 96.62 104 ALA A O 1
ATOM 779 N N . SER A 1 105 ? -12.432 -4.156 5.443 1.00 97.56 105 SER A N 1
ATOM 780 C CA . SER A 1 105 ? -11.559 -3.967 4.285 1.00 97.56 105 SER A CA 1
ATOM 781 C C . SER A 1 105 ? -12.051 -2.751 3.509 1.00 97.56 105 SER A C 1
ATOM 783 O O . SER A 1 105 ? -13.230 -2.405 3.598 1.00 97.56 105 SER A O 1
ATOM 785 N N . GLY A 1 106 ? -11.150 -2.080 2.802 1.00 96.19 106 GLY A N 1
ATOM 786 C CA . GLY A 1 106 ? -11.468 -0.866 2.056 1.00 96.19 106 GLY A CA 1
ATOM 787 C C . GLY A 1 106 ? -10.394 -0.476 1.048 1.00 96.19 106 GLY A C 1
ATOM 788 O O . GLY A 1 106 ? -9.478 -1.254 0.761 1.00 96.19 106 GLY A O 1
ATOM 789 N N . TYR A 1 107 ? -10.514 0.728 0.518 1.00 95.44 107 TYR A N 1
ATOM 790 C CA . TYR A 1 107 ? -9.477 1.422 -0.221 1.00 95.44 107 TYR A CA 1
ATOM 791 C C . TYR A 1 107 ? -9.011 2.626 0.585 1.00 95.44 107 TYR A C 1
ATOM 793 O O . TYR A 1 107 ? -9.812 3.319 1.204 1.00 95.44 107 TYR A O 1
ATOM 801 N N . VAL A 1 108 ? -7.708 2.854 0.583 1.00 93.12 108 VAL A N 1
ATOM 802 C CA . VAL A 1 108 ? -7.093 4.068 1.095 1.00 93.12 108 VAL A CA 1
ATOM 803 C C . VAL A 1 108 ? -6.543 4.821 -0.099 1.00 93.12 108 VAL A C 1
ATOM 805 O O . VAL A 1 108 ? -5.730 4.268 -0.833 1.00 93.12 108 VAL A O 1
ATOM 808 N N . THR A 1 109 ? -6.975 6.058 -0.287 1.00 92.12 109 THR A N 1
ATOM 809 C CA . THR A 1 109 ? -6.326 6.994 -1.204 1.00 92.12 109 THR A CA 1
ATOM 810 C C . THR A 1 109 ? -5.447 7.900 -0.362 1.00 92.12 109 THR A C 1
ATOM 812 O O . THR A 1 109 ? -5.957 8.518 0.570 1.00 92.12 109 THR A O 1
ATOM 815 N N . VAL A 1 110 ? -4.150 7.943 -0.648 1.00 88.19 110 VAL A N 1
ATOM 816 C CA . VAL A 1 110 ? -3.212 8.883 -0.029 1.00 88.19 110 VAL A CA 1
ATOM 817 C C . VAL A 1 110 ? -2.667 9.823 -1.085 1.00 88.19 110 VAL A C 1
ATOM 819 O O . VAL A 1 110 ? -2.308 9.379 -2.171 1.00 88.19 110 VAL A O 1
ATOM 822 N N . GLU A 1 111 ? -2.581 11.096 -0.734 1.00 85.25 111 GLU A N 1
ATOM 823 C CA . GLU A 1 111 ? -1.794 12.076 -1.469 1.00 85.25 111 GLU A CA 1
ATOM 824 C C . GLU A 1 111 ? -0.416 12.112 -0.812 1.00 85.25 111 GLU A C 1
ATOM 826 O O . GLU A 1 111 ? -0.309 12.351 0.400 1.00 85.25 111 GLU A O 1
ATOM 831 N N . SER A 1 112 ? 0.631 11.835 -1.586 1.00 73.31 112 SER A N 1
ATOM 832 C CA . SER A 1 112 ? 2.001 11.943 -1.097 1.00 73.31 112 SER A CA 1
ATOM 833 C C . SER A 1 112 ? 2.755 13.045 -1.819 1.00 73.31 112 SER A C 1
ATOM 835 O O . SER A 1 112 ? 2.616 13.224 -3.021 1.00 73.31 112 SER A O 1
ATOM 837 N N . ILE A 1 113 ? 3.582 13.780 -1.085 1.00 72.00 113 ILE A N 1
ATOM 838 C CA . ILE A 1 113 ? 4.547 14.707 -1.665 1.00 72.00 113 ILE A CA 1
ATOM 839 C C . ILE A 1 113 ? 5.955 14.177 -1.425 1.00 72.00 113 ILE A C 1
ATOM 841 O O . ILE A 1 113 ? 6.307 13.772 -0.317 1.00 72.00 113 ILE A O 1
ATOM 845 N N . THR A 1 114 ? 6.784 14.193 -2.467 1.00 71.31 114 THR A N 1
ATOM 846 C CA . THR A 1 114 ? 8.216 13.941 -2.305 1.00 71.31 114 THR A CA 1
ATOM 847 C C . THR A 1 114 ? 8.890 15.201 -1.765 1.00 71.31 114 THR A C 1
ATOM 849 O O . THR A 1 114 ? 8.861 16.256 -2.408 1.00 71.31 114 THR A O 1
ATOM 852 N N . ASP A 1 115 ? 9.507 15.103 -0.590 1.00 71.06 115 ASP A N 1
ATOM 853 C CA . ASP A 1 115 ? 10.251 16.202 0.017 1.00 71.06 115 ASP A CA 1
ATOM 854 C C . ASP A 1 115 ? 11.588 16.483 -0.709 1.00 71.06 115 ASP A C 1
ATOM 856 O O . ASP A 1 115 ? 11.985 15.817 -1.670 1.00 71.06 115 ASP A O 1
ATOM 860 N N . ILE A 1 116 ? 12.315 17.509 -0.254 1.00 65.12 116 ILE A N 1
ATOM 861 C CA . ILE A 1 116 ? 13.605 17.902 -0.849 1.00 65.12 116 ILE A CA 1
ATOM 862 C C . ILE A 1 116 ? 14.716 16.854 -0.662 1.00 65.12 116 ILE A C 1
ATOM 864 O O . ILE A 1 116 ? 15.701 16.864 -1.405 1.00 65.12 116 ILE A O 1
ATOM 868 N N . ASP A 1 117 ? 14.558 15.968 0.318 1.00 75.31 117 ASP A N 1
ATOM 869 C CA . ASP A 1 117 ? 15.487 14.892 0.650 1.00 75.31 117 ASP A CA 1
ATOM 870 C C . ASP A 1 117 ? 15.128 13.579 -0.079 1.00 75.31 117 ASP A C 1
ATOM 872 O O . ASP A 1 117 ? 15.906 12.622 -0.045 1.00 75.31 117 ASP A O 1
ATOM 876 N N . GLY A 1 118 ? 14.011 13.560 -0.816 1.00 66.94 118 GLY A N 1
ATOM 877 C CA . GLY A 1 118 ? 13.531 12.426 -1.599 1.00 66.94 118 GLY A CA 1
ATOM 878 C C . GLY A 1 118 ? 12.662 11.443 -0.816 1.00 66.94 118 GLY A C 1
ATOM 879 O O . GLY A 1 118 ? 12.464 10.331 -1.303 1.00 66.94 118 GLY A O 1
ATOM 880 N N . ASN A 1 119 ? 12.180 11.813 0.373 1.00 66.88 119 ASN A N 1
ATOM 881 C CA . ASN A 1 119 ? 11.250 10.996 1.152 1.00 66.88 119 ASN A CA 1
ATOM 882 C C . ASN A 1 119 ? 9.810 11.290 0.732 1.00 66.88 119 ASN A C 1
ATOM 884 O O . ASN A 1 119 ? 9.474 12.428 0.407 1.00 66.88 119 ASN A O 1
ATOM 888 N N . GLU A 1 120 ? 8.959 10.273 0.773 1.00 66.75 120 GLU A N 1
ATOM 889 C CA . GLU A 1 120 ? 7.523 10.428 0.568 1.00 66.75 120 GLU A CA 1
ATOM 890 C C . GLU A 1 120 ? 6.837 10.752 1.899 1.00 66.75 120 GLU A C 1
ATOM 892 O O . GLU A 1 120 ? 6.935 9.999 2.868 1.00 66.75 120 GLU A O 1
ATOM 897 N N . GLU A 1 121 ? 6.159 11.897 1.953 1.00 69.75 121 GLU A N 1
ATOM 898 C CA . GLU A 1 121 ? 5.331 12.313 3.084 1.00 69.75 121 GLU A CA 1
ATOM 899 C C . GLU A 1 121 ? 3.862 12.235 2.670 1.00 69.75 121 GLU A C 1
ATOM 901 O O . GLU A 1 121 ? 3.494 12.736 1.606 1.00 69.75 121 GLU A O 1
ATOM 906 N N . VAL A 1 122 ? 3.016 11.595 3.481 1.00 74.44 122 VAL A N 1
ATOM 907 C CA . VAL A 1 122 ? 1.567 11.573 3.253 1.00 74.44 122 VAL A CA 1
ATOM 908 C C . VAL A 1 122 ? 0.968 12.863 3.806 1.00 74.44 122 VAL A C 1
ATOM 910 O O . VAL A 1 122 ? 0.976 13.100 5.011 1.00 74.44 122 VAL A O 1
ATOM 913 N N . VAL A 1 123 ? 0.436 13.706 2.923 1.00 77.25 123 VAL A N 1
ATOM 914 C CA . VAL A 1 123 ? -0.156 15.006 3.292 1.00 77.25 123 VAL A CA 1
ATOM 915 C C . VAL A 1 123 ? -1.658 14.931 3.513 1.00 77.25 123 VAL A C 1
ATOM 917 O O . VAL A 1 123 ? -2.207 15.714 4.287 1.00 77.25 123 VAL A O 1
ATOM 920 N N . SER A 1 124 ? -2.333 13.993 2.854 1.00 82.00 124 SER A N 1
ATOM 921 C CA . SER A 1 124 ? -3.760 13.761 3.041 1.00 82.00 124 SER A CA 1
ATOM 922 C C . SER A 1 124 ? -4.107 12.298 2.771 1.00 82.00 124 SER A C 1
ATOM 924 O O . SER A 1 124 ? -3.368 11.565 2.108 1.00 82.00 124 SER A O 1
ATOM 926 N N . GLY A 1 125 ? -5.221 11.830 3.335 1.00 88.81 125 GLY A N 1
ATOM 927 C CA . GLY A 1 125 ? -5.606 10.433 3.205 1.00 88.81 125 GLY A CA 1
ATOM 928 C C . GLY A 1 125 ? -7.087 10.205 3.451 1.00 88.81 125 GLY A C 1
ATOM 929 O O . GLY A 1 125 ? -7.645 10.679 4.432 1.00 88.81 125 GLY A O 1
ATOM 930 N N . THR A 1 126 ? -7.725 9.434 2.578 1.00 93.69 126 THR A N 1
ATOM 931 C CA . THR A 1 126 ? -9.132 9.043 2.704 1.00 93.69 126 THR A CA 1
ATOM 932 C C . THR A 1 126 ? -9.251 7.526 2.737 1.00 93.69 126 THR A C 1
ATOM 934 O O . THR A 1 126 ? -8.733 6.836 1.862 1.00 93.69 126 THR A O 1
ATOM 937 N N . LEU A 1 127 ? -9.970 6.999 3.726 1.00 94.56 127 LEU A N 1
ATOM 938 C CA . LEU A 1 127 ? -10.351 5.594 3.828 1.00 94.56 127 LEU A CA 1
ATOM 939 C C . LEU A 1 127 ? -11.799 5.415 3.372 1.00 94.56 127 LEU A C 1
ATOM 941 O O . LEU A 1 127 ? -12.714 5.906 4.025 1.00 94.56 127 LEU A O 1
ATOM 945 N N . GLU A 1 128 ? -12.017 4.638 2.318 1.00 96.75 128 GLU A N 1
ATOM 946 C CA . GLU A 1 128 ? -13.331 4.162 1.885 1.00 96.75 128 GLU A CA 1
ATOM 947 C C . GLU A 1 128 ? -13.466 2.671 2.211 1.00 96.75 128 GLU A C 1
ATOM 949 O O . GLU A 1 128 ? -12.757 1.832 1.659 1.00 96.75 128 GLU A O 1
ATOM 954 N N . LEU A 1 129 ? -14.363 2.308 3.124 1.00 97.12 129 LEU A N 1
ATOM 955 C CA . LEU A 1 129 ? -14.634 0.910 3.456 1.00 97.12 129 LEU A CA 1
ATOM 956 C C . LEU A 1 129 ? -15.490 0.235 2.379 1.00 97.12 129 LEU A C 1
ATOM 958 O O . LEU A 1 129 ? -16.313 0.871 1.731 1.00 97.12 129 LEU A O 1
ATOM 962 N N . ASP A 1 130 ? -15.416 -1.094 2.288 1.00 96.94 130 ASP A N 1
ATOM 963 C CA . ASP A 1 130 ? -16.304 -1.894 1.426 1.00 96.94 130 ASP A CA 1
ATOM 964 C C . ASP A 1 130 ? -17.795 -1.743 1.799 1.00 96.94 130 ASP A C 1
ATOM 966 O O . ASP A 1 130 ? -18.674 -2.081 1.006 1.00 96.94 130 ASP A O 1
ATOM 970 N N . SER A 1 131 ? -18.096 -1.247 3.009 1.00 94.62 131 SER A N 1
ATOM 971 C CA . SER A 1 131 ? -19.454 -0.875 3.430 1.00 94.62 131 SER A CA 1
ATOM 972 C C . SER A 1 131 ? -19.978 0.388 2.732 1.00 94.62 131 SER A C 1
ATOM 974 O O . SER A 1 131 ? -21.182 0.643 2.777 1.00 94.62 131 SER A O 1
ATOM 976 N N . GLY A 1 132 ? -19.098 1.158 2.086 1.00 94.50 132 GLY A N 1
ATOM 977 C CA . GLY A 1 132 ? -19.370 2.462 1.484 1.00 94.50 132 GLY A CA 1
ATOM 978 C C . GLY A 1 132 ? -19.199 3.644 2.442 1.00 94.50 132 GLY A C 1
ATOM 979 O O . GLY A 1 132 ? -19.505 4.771 2.067 1.00 94.50 132 GLY A O 1
ATOM 980 N N . GLU A 1 133 ? -18.756 3.411 3.680 1.00 95.62 133 GLU A N 1
ATOM 981 C CA . GLU A 1 133 ? -18.422 4.486 4.620 1.00 95.62 133 GLU A CA 1
ATOM 982 C C . GLU A 1 133 ? -17.051 5.085 4.299 1.00 95.62 133 GLU A C 1
ATOM 984 O O . GLU A 1 133 ? -16.095 4.350 4.044 1.00 95.62 133 GLU A O 1
ATOM 989 N N . THR A 1 134 ? -16.947 6.411 4.380 1.00 96.00 134 THR A N 1
ATOM 990 C CA . THR A 1 134 ? -15.721 7.157 4.077 1.00 96.00 134 THR A CA 1
ATOM 991 C C . THR A 1 134 ? -15.247 7.933 5.303 1.00 96.00 134 THR A C 1
ATOM 993 O O . THR A 1 134 ? -16.058 8.550 5.997 1.00 96.00 134 THR A O 1
ATOM 996 N N . PHE A 1 135 ? -13.940 7.917 5.561 1.00 93.81 135 PHE A N 1
ATOM 997 C CA . PHE A 1 135 ? -13.299 8.586 6.690 1.00 93.81 135 PHE A CA 1
ATOM 998 C C . PHE A 1 135 ? -12.050 9.339 6.236 1.00 93.81 135 PHE A C 1
ATOM 1000 O O . PHE A 1 135 ? -11.259 8.807 5.461 1.00 93.81 135 PHE A O 1
ATOM 1007 N N . ASP A 1 136 ? -11.859 10.543 6.765 1.00 92.81 136 ASP A N 1
ATOM 1008 C CA . ASP A 1 136 ? -10.590 11.263 6.669 1.00 92.81 136 ASP A CA 1
ATOM 1009 C C . ASP A 1 136 ? -9.579 10.625 7.632 1.00 92.81 136 ASP A C 1
ATOM 1011 O O . ASP A 1 136 ? -9.919 10.324 8.780 1.00 92.81 136 ASP A O 1
ATOM 1015 N N . LEU A 1 137 ? -8.365 10.360 7.156 1.00 87.88 137 LEU A N 1
ATOM 1016 C CA . LEU A 1 137 ? -7.280 9.791 7.949 1.00 87.88 137 LEU A CA 1
ATOM 1017 C C . LEU A 1 137 ? -6.553 10.844 8.789 1.00 87.88 137 LEU A C 1
ATOM 1019 O O . LEU A 1 137 ? -5.961 10.479 9.806 1.00 87.88 137 LEU A O 1
ATOM 1023 N N . PHE A 1 138 ? -6.626 12.119 8.406 1.00 84.56 138 PHE A N 1
ATOM 1024 C CA . PHE A 1 138 ? -5.986 13.237 9.096 1.00 84.56 138 PHE A CA 1
ATOM 1025 C C . PHE A 1 138 ? -6.999 14.364 9.334 1.00 84.56 138 PHE A C 1
ATOM 1027 O O . PHE A 1 138 ? -6.823 15.471 8.827 1.00 84.56 138 PHE A O 1
ATOM 1034 N N . PRO A 1 139 ? -8.074 14.110 10.105 1.00 73.50 139 PRO A N 1
ATOM 1035 C CA . PRO A 1 139 ? -9.028 15.159 10.426 1.00 73.50 139 PRO A CA 1
ATOM 1036 C C . PRO A 1 139 ? -8.288 16.283 11.158 1.00 73.50 139 PRO A C 1
ATOM 1038 O O . PRO A 1 139 ? -7.612 16.018 12.155 1.00 73.50 139 PRO A O 1
ATOM 1041 N N . GLU A 1 140 ? -8.394 17.525 10.674 1.00 66.12 140 GLU A N 1
ATOM 1042 C CA . GLU A 1 140 ? -7.885 18.678 11.418 1.00 66.12 140 GLU A CA 1
ATOM 1043 C C . GLU A 1 140 ? -8.536 18.655 12.804 1.00 66.12 140 GLU A C 1
ATOM 1045 O O . GLU A 1 140 ? -9.759 18.765 12.916 1.00 66.12 140 GLU A O 1
ATOM 1050 N N . GLU A 1 141 ? -7.742 18.418 13.854 1.00 56.62 141 GLU A N 1
ATOM 1051 C CA . GLU A 1 141 ? -8.279 18.378 15.209 1.00 56.62 141 GLU A CA 1
ATOM 1052 C C . GLU A 1 141 ? -8.931 19.729 15.499 1.00 56.62 141 GLU A C 1
ATOM 1054 O O . GLU A 1 141 ? -8.271 20.772 15.532 1.00 56.62 141 GLU A O 1
ATOM 1059 N N . ASP A 1 142 ? -10.254 19.688 15.644 1.00 50.69 142 ASP A N 1
ATOM 1060 C CA . ASP A 1 142 ? -11.118 20.834 15.871 1.00 50.69 142 ASP A CA 1
ATOM 1061 C C . ASP A 1 142 ? -10.530 21.671 17.016 1.00 50.69 142 ASP A C 1
ATOM 1063 O O . ASP A 1 142 ? -10.464 21.254 18.175 1.00 50.69 142 ASP A O 1
ATOM 1067 N N . SER A 1 143 ? -10.052 22.868 16.687 1.00 52.34 143 SER A N 1
ATOM 1068 C CA . SER A 1 143 ? -9.349 23.785 17.592 1.00 52.34 143 SER A CA 1
ATOM 1069 C C . SER A 1 143 ? -10.295 24.472 18.598 1.00 52.34 143 SER A C 1
ATOM 1071 O O . SER A 1 143 ? -10.074 25.609 19.017 1.00 52.34 143 SER A O 1
ATOM 1073 N N . SER A 1 144 ? -11.369 23.792 19.013 1.00 57.47 144 SER A N 1
ATOM 1074 C CA . SER A 1 144 ? -12.532 24.378 19.685 1.00 57.47 144 SER A CA 1
ATOM 1075 C C . SER A 1 144 ? -12.776 23.934 21.134 1.00 57.47 144 SER A C 1
ATOM 1077 O O . SER A 1 144 ? -13.889 24.104 21.625 1.00 57.47 144 SER A O 1
ATOM 1079 N N . GLU A 1 145 ? -11.773 23.444 21.868 1.00 54.06 145 GLU A N 1
ATOM 1080 C CA . GLU A 1 145 ? -11.883 23.253 23.329 1.00 54.06 145 GLU A CA 1
ATOM 1081 C C . GLU A 1 145 ? -10.671 23.824 24.084 1.00 54.06 145 GLU A C 1
ATOM 1083 O O . GLU A 1 145 ? -9.914 23.118 24.747 1.00 54.06 145 GLU A O 1
ATOM 1088 N N . LEU A 1 146 ? -10.498 25.151 24.042 1.00 58.38 146 LEU A N 1
ATOM 1089 C CA . LEU A 1 146 ? -9.819 25.830 25.148 1.00 58.38 146 LEU A CA 1
ATOM 1090 C C . LEU A 1 146 ? -10.791 25.874 26.340 1.00 58.38 146 LEU A C 1
ATOM 1092 O O . LEU A 1 146 ? -11.890 26.418 26.192 1.00 58.38 146 LEU A O 1
ATOM 1096 N N . PRO A 1 147 ? -10.432 25.336 27.521 1.00 58.78 147 PRO A N 1
ATOM 1097 C CA . PRO A 1 147 ? -11.256 25.494 28.706 1.00 58.78 147 PRO A CA 1
ATOM 1098 C C . PRO A 1 147 ? -11.334 26.985 29.039 1.00 58.78 147 PRO A C 1
ATOM 1100 O O . PRO A 1 147 ? -10.320 27.628 29.305 1.00 58.78 147 PRO A O 1
ATOM 1103 N N . VAL A 1 148 ? -12.544 27.545 29.007 1.00 63.78 148 VAL A N 1
ATOM 1104 C CA . VAL A 1 148 ? -12.808 28.873 29.564 1.00 63.78 148 VAL A CA 1
ATOM 1105 C C . VAL A 1 148 ? -12.564 28.764 31.067 1.00 63.78 148 VAL A C 1
ATOM 1107 O O . VAL A 1 148 ? -13.363 28.153 31.780 1.00 63.78 148 VAL A O 1
ATOM 1110 N N . GLU A 1 149 ? -11.436 29.292 31.544 1.00 61.19 149 GLU A N 1
ATOM 1111 C CA . GLU A 1 149 ? -11.210 29.448 32.979 1.00 61.19 149 GLU A CA 1
ATOM 1112 C C . GLU A 1 149 ? -12.336 30.325 33.557 1.00 61.19 149 GLU A C 1
ATOM 1114 O O . GLU A 1 149 ? -12.615 31.394 33.005 1.00 61.19 149 GLU A O 1
ATOM 1119 N N . PRO A 1 150 ? -13.028 29.898 34.626 1.00 68.25 150 PRO A N 1
ATOM 1120 C CA . PRO A 1 150 ? -13.976 30.769 35.305 1.00 68.25 150 PRO A CA 1
ATOM 1121 C C . PRO A 1 150 ? -13.217 31.865 36.073 1.00 68.25 150 PRO A C 1
ATOM 1123 O O . PRO A 1 150 ? -12.314 31.548 36.849 1.00 68.25 150 PRO A O 1
ATOM 1126 N N . GLU A 1 151 ? -13.600 33.130 35.853 1.00 60.41 151 GLU A N 1
ATOM 1127 C CA . GLU A 1 151 ? -13.164 34.291 36.657 1.00 60.41 151 GLU A CA 1
ATOM 1128 C C . GLU A 1 151 ? -13.607 34.208 38.128 1.00 60.41 151 GLU A C 1
ATOM 1130 O O . GLU A 1 151 ? -14.743 33.742 38.396 1.00 60.41 151 GLU A O 1
#

Foldseek 3Di:
DDDDDDDPDDPDDDDDPPPPVVVVVVVVVVVVVVVVCCVVPPVVVVCVVVVVVVVQVVVLVVLQPQPVCCVAFNHWPDKAWPPVVQVVDPDPQWTWIWTHGPHFTWIKIFRWDQDPVRDTDTPWMWTQTPVRDIDTSCPPPPPPDDPPDDD

Radius of gyration: 33.98 Å; chains: 1; bounding box: 104×64×92 Å

Secondary structure (DSSP, 8-state):
--------------------HHHHHHHHHHHHHHHHHHIIIIIHHHHHHHHHHHHHHHHHHHHHH-HHHHHHT-SEEEEEE-HHHHTTSSSTTEEEEEEEESS-EEEEEEEEEE-TTS-EEEEEEEEEETTS-EEESS-------------